Protein AF-A0A015MX23-F1 (afdb_monomer)

Structure (mmCIF, N/CA/C/O backbone):
data_AF-A0A015MX23-F1
#
_entry.id   AF-A0A015MX23-F1
#
loop_
_atom_site.group_PDB
_atom_site.id
_atom_site.type_symbol
_atom_site.label_atom_id
_atom_site.label_alt_id
_atom_site.label_comp_id
_atom_site.label_asym_id
_atom_site.label_entity_id
_atom_site.label_seq_id
_atom_site.pdbx_PDB_ins_code
_atom_site.Cartn_x
_atom_site.Cartn_y
_atom_site.Cartn_z
_atom_site.occupancy
_atom_site.B_iso_or_equiv
_atom_site.auth_seq_id
_atom_site.auth_comp_id
_atom_site.auth_asym_id
_atom_site.auth_atom_id
_atom_site.pdbx_PDB_model_num
ATOM 1 N N . MET A 1 1 ? -24.737 5.108 -6.963 1.00 38.03 1 MET A N 1
ATOM 2 C CA . MET A 1 1 ? -23.855 5.159 -8.146 1.00 38.03 1 MET A CA 1
ATOM 3 C C . MET A 1 1 ? -22.430 5.092 -7.613 1.00 38.03 1 MET A C 1
ATOM 5 O O . MET A 1 1 ? -21.965 6.068 -7.045 1.00 38.03 1 MET A O 1
ATOM 9 N N . LEU A 1 2 ? -21.819 3.901 -7.597 1.00 46.84 2 LEU A N 1
ATOM 10 C CA . LEU A 1 2 ? -20.427 3.744 -7.150 1.00 46.84 2 LEU A CA 1
ATOM 11 C C . LEU A 1 2 ? -19.529 4.513 -8.128 1.00 46.84 2 LEU A C 1
ATOM 13 O O . LEU A 1 2 ? -19.813 4.451 -9.329 1.00 46.84 2 LEU A O 1
ATOM 17 N N . PRO A 1 3 ? -18.488 5.233 -7.670 1.00 44.88 3 PRO A N 1
ATOM 18 C CA . PRO A 1 3 ? -17.547 5.846 -8.590 1.00 44.88 3 PRO A CA 1
ATOM 19 C C . PRO A 1 3 ? -16.973 4.728 -9.460 1.00 44.88 3 PRO A C 1
ATOM 21 O O . PRO A 1 3 ? -16.426 3.743 -8.962 1.00 44.88 3 PRO A O 1
ATOM 24 N N . SER A 1 4 ? -17.184 4.841 -10.768 1.00 47.62 4 SER A N 1
ATOM 25 C CA . SER A 1 4 ? -16.576 3.957 -11.747 1.00 47.62 4 SER A CA 1
ATOM 26 C C . SER A 1 4 ? -15.070 4.122 -11.611 1.00 47.62 4 SER A C 1
ATOM 28 O O . SER A 1 4 ? -14.524 5.144 -12.032 1.00 47.62 4 SER A O 1
ATOM 30 N N . PHE A 1 5 ? -14.415 3.149 -10.976 1.00 53.50 5 PHE A N 1
ATOM 31 C CA . PHE A 1 5 ? -12.965 3.043 -10.955 1.00 53.50 5 PHE A CA 1
ATOM 32 C C . PHE A 1 5 ? -12.511 3.016 -12.413 1.00 53.50 5 PHE A C 1
ATOM 34 O O . PHE A 1 5 ? -12.692 2.023 -13.119 1.00 53.50 5 PHE A O 1
ATOM 41 N N . SER A 1 6 ? -12.025 4.162 -12.892 1.00 49.69 6 SER A N 1
ATOM 42 C CA . SER A 1 6 ? -11.449 4.287 -14.223 1.00 49.69 6 SER A CA 1
ATOM 43 C C . SER A 1 6 ? -10.394 3.195 -14.346 1.00 49.69 6 SER A C 1
ATOM 45 O O . SER A 1 6 ? -9.533 3.103 -13.471 1.00 49.69 6 SER A O 1
ATOM 47 N N . LYS A 1 7 ? -10.502 2.333 -15.368 1.00 49.78 7 LYS A N 1
ATOM 48 C CA . LYS A 1 7 ? -9.503 1.303 -15.691 1.00 49.78 7 LYS A CA 1
ATOM 49 C C . LYS A 1 7 ? -8.148 2.002 -15.832 1.00 49.78 7 LYS A C 1
ATOM 51 O O . LYS A 1 7 ? -7.818 2.510 -16.902 1.00 49.78 7 LYS A O 1
ATOM 56 N N . ARG A 1 8 ? -7.383 2.081 -14.742 1.00 56.16 8 ARG A N 1
ATOM 57 C CA . ARG A 1 8 ? -6.014 2.582 -14.760 1.00 56.16 8 ARG A CA 1
ATOM 58 C C . ARG A 1 8 ? -5.162 1.492 -15.395 1.00 56.16 8 ARG A C 1
ATOM 60 O O . ARG A 1 8 ? -5.344 0.308 -15.135 1.00 56.16 8 ARG A O 1
ATOM 67 N N . SER A 1 9 ? -4.328 1.922 -16.335 1.00 59.25 9 SER A N 1
ATOM 68 C CA . SER A 1 9 ? -3.408 1.097 -17.113 1.00 59.25 9 SER A CA 1
ATOM 69 C C . SER A 1 9 ? -2.743 0.022 -16.247 1.00 59.25 9 SER A C 1
ATOM 71 O O . SER A 1 9 ? -2.275 0.338 -15.157 1.00 59.25 9 SER A O 1
ATOM 73 N N . GLY A 1 10 ? -2.614 -1.212 -16.751 1.00 65.25 10 GLY A N 1
ATOM 74 C CA . GLY A 1 10 ? -1.870 -2.300 -16.093 1.00 65.25 10 GLY A CA 1
ATOM 75 C C . GLY A 1 10 ? -0.356 -2.054 -15.966 1.00 65.25 10 GLY A C 1
ATOM 76 O O . GLY A 1 10 ? 0.412 -3.000 -15.770 1.00 65.25 10 GLY A O 1
ATOM 77 N N . ALA A 1 11 ? 0.077 -0.802 -16.119 1.00 76.25 11 ALA A N 1
ATOM 78 C CA . ALA A 1 11 ? 1.433 -0.350 -15.901 1.00 76.25 11 ALA A CA 1
ATOM 79 C C . ALA A 1 11 ? 1.818 -0.492 -14.413 1.00 76.25 11 ALA A C 1
ATOM 81 O O . ALA A 1 11 ? 0.997 -0.239 -13.525 1.00 76.25 11 ALA A O 1
ATOM 82 N N . PRO A 1 12 ? 3.064 -0.900 -14.117 1.00 82.25 12 PRO A N 1
ATOM 83 C CA . P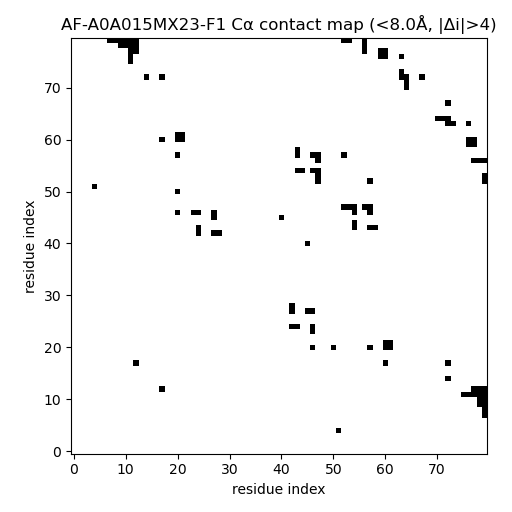RO A 1 12 ? 3.589 -0.878 -12.758 1.00 82.25 12 PRO A CA 1
ATOM 84 C C . PRO A 1 12 ? 3.601 0.537 -12.177 1.00 82.25 12 PRO A C 1
ATOM 86 O O . PRO A 1 12 ? 3.834 1.503 -12.903 1.00 82.25 12 PRO A O 1
ATOM 89 N N . LEU A 1 13 ? 3.432 0.641 -10.859 1.00 87.00 13 LEU A N 1
ATOM 90 C CA . LEU A 1 13 ? 3.658 1.897 -10.146 1.00 87.00 13 LEU A CA 1
ATOM 91 C C . LEU A 1 13 ? 5.128 2.314 -10.231 1.00 87.00 13 LEU A C 1
ATOM 93 O O . LEU A 1 13 ? 6.034 1.502 -10.009 1.00 87.00 13 LEU A O 1
ATOM 97 N N . THR A 1 14 ? 5.346 3.602 -10.457 1.00 90.06 14 THR A N 1
ATOM 98 C CA . THR A 1 14 ? 6.627 4.271 -10.235 1.00 90.06 14 THR A CA 1
ATOM 99 C C . THR A 1 14 ? 6.952 4.324 -8.742 1.00 90.06 14 THR A C 1
ATOM 101 O O . THR A 1 14 ? 6.065 4.261 -7.888 1.00 90.06 14 THR A O 1
ATOM 104 N N . ASP A 1 15 ? 8.229 4.474 -8.397 1.00 90.06 15 ASP A N 1
ATOM 105 C CA . ASP A 1 15 ? 8.631 4.549 -6.987 1.00 90.06 15 ASP A CA 1
ATOM 106 C C . ASP A 1 15 ? 8.073 5.799 -6.291 1.00 90.06 15 ASP A C 1
ATOM 108 O O . ASP A 1 15 ? 7.712 5.733 -5.119 1.00 90.06 15 ASP A O 1
ATOM 112 N N . ASN A 1 16 ? 7.875 6.900 -7.024 1.00 92.31 16 ASN A N 1
ATOM 113 C CA . ASN A 1 16 ? 7.211 8.093 -6.498 1.00 92.31 16 ASN A CA 1
ATOM 114 C C . ASN A 1 16 ? 5.745 7.821 -6.131 1.00 92.31 16 ASN A C 1
ATOM 116 O O . ASN A 1 16 ? 5.306 8.222 -5.055 1.00 92.31 16 ASN A O 1
ATOM 120 N N . GLU A 1 17 ? 4.992 7.109 -6.975 1.00 92.50 17 GLU A N 1
ATOM 121 C CA . GLU A 1 17 ? 3.610 6.728 -6.647 1.00 92.50 17 GLU A CA 1
ATOM 122 C C . GLU A 1 17 ? 3.559 5.799 -5.426 1.00 92.50 17 GLU A C 1
ATOM 124 O O . GLU A 1 17 ? 2.704 5.960 -4.553 1.00 92.50 17 GLU A O 1
ATOM 129 N N . LYS A 1 18 ? 4.509 4.863 -5.311 1.00 92.62 18 LYS A N 1
ATOM 130 C CA . LYS A 1 18 ? 4.617 3.998 -4.128 1.00 92.62 18 LYS A CA 1
ATOM 131 C C . LYS A 1 18 ? 4.940 4.806 -2.865 1.00 92.62 18 LYS A C 1
ATOM 133 O O . LYS A 1 18 ? 4.307 4.584 -1.834 1.00 92.62 18 LYS A O 1
ATOM 138 N N . LEU A 1 19 ? 5.849 5.782 -2.937 1.00 93.44 19 LEU A N 1
ATOM 139 C CA . LEU A 1 19 ? 6.141 6.690 -1.819 1.00 93.44 19 LEU A CA 1
ATOM 140 C C . LEU A 1 19 ? 4.922 7.523 -1.422 1.00 93.44 19 LEU A C 1
ATOM 142 O O . LEU A 1 19 ? 4.668 7.687 -0.230 1.00 93.44 19 LEU A O 1
ATOM 146 N N . MET A 1 20 ? 4.134 8.012 -2.384 1.00 95.62 20 MET A N 1
ATOM 147 C CA . MET A 1 20 ? 2.885 8.718 -2.082 1.00 95.62 20 MET A CA 1
ATOM 148 C C . MET A 1 20 ? 1.915 7.835 -1.289 1.00 95.62 20 MET A C 1
ATOM 150 O O . MET A 1 20 ? 1.336 8.300 -0.307 1.00 95.62 20 MET A O 1
ATOM 154 N N . ILE A 1 21 ? 1.787 6.556 -1.658 1.00 95.19 21 ILE A N 1
ATOM 155 C CA . ILE A 1 21 ? 0.967 5.582 -0.923 1.00 95.19 21 ILE A CA 1
ATOM 156 C C . ILE A 1 21 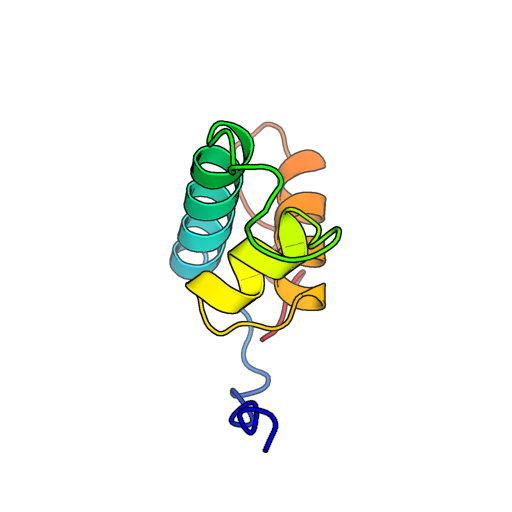? 1.487 5.389 0.509 1.00 95.19 21 ILE A C 1
ATOM 158 O O . ILE A 1 21 ? 0.692 5.424 1.448 1.00 95.19 21 ILE A O 1
ATOM 162 N N . ILE A 1 22 ? 2.801 5.232 0.702 1.00 95.31 22 ILE A N 1
ATOM 163 C CA . ILE A 1 22 ? 3.403 5.078 2.038 1.00 95.31 22 ILE A CA 1
ATOM 164 C C . ILE A 1 22 ? 3.214 6.336 2.891 1.00 95.31 22 ILE A C 1
ATOM 166 O O . ILE A 1 22 ? 2.831 6.240 4.057 1.00 95.31 22 ILE A O 1
ATOM 170 N N . ASN A 1 23 ? 3.408 7.520 2.314 1.00 95.25 23 ASN A N 1
ATOM 171 C CA . ASN A 1 23 ? 3.227 8.785 3.020 1.00 95.25 23 ASN A CA 1
ATOM 172 C C . ASN A 1 23 ? 1.769 8.992 3.443 1.00 95.25 23 ASN A C 1
ATOM 174 O O . ASN A 1 23 ? 1.512 9.327 4.599 1.00 95.25 23 ASN A O 1
ATOM 178 N N . ALA A 1 24 ? 0.812 8.724 2.549 1.00 95.31 24 ALA A N 1
ATOM 179 C CA . ALA A 1 24 ? -0.611 8.783 2.872 1.00 95.31 24 ALA A CA 1
ATOM 180 C C . ALA A 1 24 ? -0.985 7.766 3.960 1.00 95.31 24 ALA A C 1
ATOM 182 O O . ALA A 1 24 ? -1.698 8.104 4.903 1.00 95.31 24 ALA A O 1
ATOM 183 N N . HIS A 1 25 ? -0.461 6.541 3.874 1.00 94.44 25 HIS A N 1
ATOM 184 C CA . HIS A 1 25 ? -0.677 5.506 4.882 1.00 94.44 25 HIS A CA 1
ATOM 185 C C . HIS A 1 25 ? -0.141 5.923 6.259 1.00 94.44 25 HIS A C 1
ATOM 187 O O . HIS A 1 25 ? -0.848 5.797 7.256 1.00 94.44 25 HIS A O 1
ATOM 193 N N . ASN A 1 26 ? 1.078 6.465 6.321 1.00 94.00 26 ASN A N 1
ATOM 194 C CA . ASN A 1 26 ? 1.709 6.932 7.559 1.00 94.00 26 ASN A CA 1
ATOM 195 C C . ASN A 1 26 ? 1.044 8.176 8.153 1.00 94.00 26 ASN A C 1
ATOM 197 O O . ASN A 1 26 ? 1.077 8.371 9.367 1.00 94.00 26 ASN A O 1
ATOM 201 N N . TYR A 1 27 ? 0.480 9.038 7.308 1.00 94.12 27 TYR A N 1
ATOM 202 C CA . TYR A 1 27 ? -0.303 10.180 7.757 1.00 94.12 27 TYR A CA 1
ATOM 203 C C . TYR A 1 27 ? -1.631 9.708 8.354 1.00 94.12 27 TYR A C 1
ATOM 205 O O . TYR A 1 27 ? -1.905 9.963 9.524 1.00 94.12 27 TYR A O 1
ATOM 213 N N . LEU A 1 28 ? -2.418 8.947 7.586 1.00 91.31 28 LEU A N 1
ATOM 214 C CA . LEU A 1 28 ? -3.750 8.498 7.998 1.00 91.31 28 LEU A CA 1
ATOM 215 C C . LEU A 1 28 ? -3.716 7.494 9.159 1.00 91.31 28 LEU A C 1
ATOM 217 O O . LEU A 1 28 ? -4.704 7.389 9.876 1.00 91.31 28 LEU A O 1
ATOM 221 N N . SER A 1 29 ? -2.600 6.794 9.396 1.00 91.00 29 SER A N 1
ATOM 222 C CA . SER A 1 29 ? -2.444 5.932 10.578 1.00 91.00 29 SER A CA 1
ATOM 223 C C . SER A 1 29 ? -2.371 6.708 11.894 1.00 91.00 29 SER A C 1
ATOM 225 O O . SER A 1 29 ? -2.649 6.140 12.947 1.00 91.00 29 SER A O 1
ATOM 227 N N . LYS A 1 30 ? -2.000 7.993 11.843 1.00 90.19 30 LYS A N 1
ATOM 228 C CA . LYS A 1 30 ? -1.893 8.886 13.007 1.00 90.19 30 LYS A CA 1
ATOM 229 C C . LYS A 1 30 ? -3.122 9.772 13.190 1.00 90.19 30 LYS A C 1
ATOM 231 O O . LYS A 1 30 ? -3.241 10.444 14.211 1.00 90.19 30 LYS A O 1
ATOM 236 N N . VAL A 1 31 ? -4.006 9.819 12.196 1.00 85.69 31 VAL A N 1
ATOM 237 C CA . VAL A 1 31 ? -5.231 10.614 12.259 1.00 85.69 31 VAL A CA 1
ATOM 238 C C . VAL A 1 31 ? -6.257 9.870 13.108 1.00 85.69 31 VAL A C 1
ATOM 240 O O . VAL A 1 31 ? -6.683 8.768 12.767 1.00 85.69 31 VAL A O 1
ATOM 243 N N . ASN A 1 32 ? -6.684 10.496 14.205 1.00 75.25 32 ASN A N 1
ATOM 244 C CA . ASN A 1 32 ? -7.833 10.036 14.975 1.00 75.25 32 ASN A CA 1
ATOM 245 C C . ASN A 1 32 ? -9.100 10.466 14.240 1.00 75.25 32 ASN A C 1
ATOM 247 O O . ASN A 1 32 ? -9.419 11.654 14.177 1.00 75.25 32 ASN A O 1
ATOM 251 N N . PHE A 1 33 ? -9.803 9.509 13.649 1.00 69.94 33 PHE A N 1
ATOM 252 C CA . PHE A 1 33 ? -11.0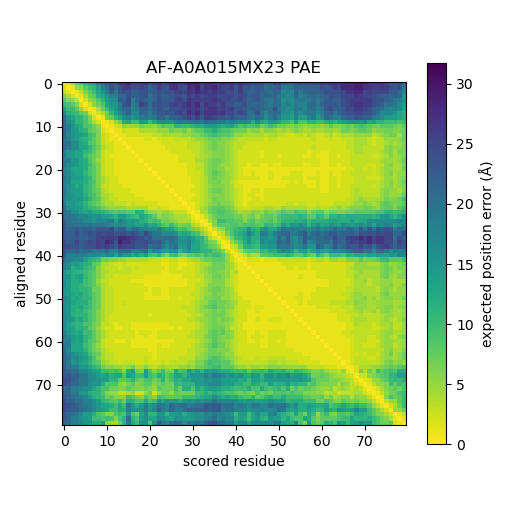53 9.798 12.964 1.00 69.94 33 PHE A CA 1
ATOM 253 C C . PHE A 1 33 ? -12.215 9.787 13.963 1.00 69.94 33 PHE A C 1
ATOM 255 O O . PHE A 1 33 ? -12.283 8.865 14.778 1.00 69.94 33 PHE A O 1
ATOM 262 N N . PRO A 1 34 ? -13.133 10.769 13.904 1.00 67.44 34 PRO A N 1
ATOM 263 C CA . PRO A 1 34 ? -14.325 10.764 14.742 1.00 67.44 34 PRO A CA 1
ATOM 264 C C . PRO A 1 34 ? -15.145 9.494 14.482 1.00 67.44 34 PRO A C 1
ATOM 266 O O . PRO A 1 34 ? -15.354 9.137 13.317 1.00 67.44 34 PRO A O 1
ATOM 269 N N . GLU A 1 35 ? -15.616 8.838 15.550 1.00 60.44 35 GLU A N 1
ATOM 270 C CA . GLU A 1 35 ? -16.358 7.561 15.502 1.00 60.44 35 GLU A CA 1
ATOM 271 C C . GLU A 1 35 ? -17.590 7.593 14.580 1.00 60.44 35 GLU A C 1
ATOM 273 O O . GLU A 1 35 ? -17.976 6.563 14.031 1.00 60.44 35 GLU A O 1
ATOM 278 N N . GLU A 1 36 ? -18.169 8.773 14.345 1.00 58.03 36 GLU A N 1
ATOM 279 C CA . GLU A 1 36 ? -19.346 8.959 13.486 1.00 58.03 36 GLU A CA 1
ATOM 280 C C . GLU A 1 36 ? -19.018 9.023 11.979 1.00 58.03 36 GLU A C 1
ATOM 282 O O . GLU A 1 36 ? -19.909 8.908 11.135 1.00 58.03 36 GLU A O 1
ATOM 287 N N . SER A 1 37 ? -17.740 9.160 11.602 1.00 57.97 37 SER A N 1
ATOM 288 C CA . SER A 1 37 ? -17.311 9.253 10.200 1.00 57.97 37 SER A CA 1
ATOM 289 C C . SER A 1 37 ? -17.027 7.868 9.601 1.00 57.97 37 SER A C 1
ATOM 291 O O . SER A 1 37 ? -15.894 7.391 9.519 1.00 57.97 37 SER A O 1
ATOM 293 N N . HIS A 1 38 ? -18.109 7.246 9.131 1.00 56.09 38 HIS A N 1
ATOM 294 C CA . HIS A 1 38 ? -18.166 6.004 8.350 1.00 56.09 38 HIS A CA 1
ATOM 295 C C . HIS A 1 38 ? -17.846 4.705 9.123 1.00 56.09 38 HIS A C 1
ATOM 297 O O . HIS A 1 38 ? -16.766 4.554 9.698 1.00 56.09 38 HIS A O 1
ATOM 303 N N . PRO A 1 39 ? -18.735 3.691 9.080 1.00 57.03 39 PRO A N 1
ATOM 304 C CA . PRO A 1 39 ? -18.504 2.425 9.765 1.00 57.03 39 PRO A CA 1
ATOM 305 C C . PRO A 1 39 ? -17.232 1.746 9.236 1.00 57.03 39 PRO A C 1
ATOM 307 O O . PRO A 1 39 ? -17.120 1.454 8.046 1.00 57.03 39 PRO A O 1
ATOM 310 N N . LYS A 1 40 ? -16.284 1.479 10.145 1.00 65.25 40 LYS A N 1
ATOM 311 C CA . LYS A 1 40 ? -15.168 0.519 10.019 1.00 65.25 40 LYS A CA 1
ATOM 312 C C . LYS A 1 40 ? -14.415 0.523 8.674 1.00 65.25 40 LYS A C 1
ATOM 314 O O . LYS A 1 40 ? -14.026 -0.540 8.188 1.00 65.25 40 LYS A O 1
ATOM 319 N N . SER A 1 41 ? -14.169 1.679 8.052 1.00 74.19 41 SER A N 1
ATOM 320 C CA . SER A 1 41 ? -13.251 1.716 6.907 1.00 74.19 41 SER A CA 1
ATOM 321 C C . SER A 1 41 ? -11.819 1.480 7.393 1.00 74.19 41 SER A C 1
ATOM 323 O O . SER A 1 41 ? -11.302 2.209 8.245 1.00 74.19 41 SER A O 1
ATOM 325 N N . THR A 1 42 ?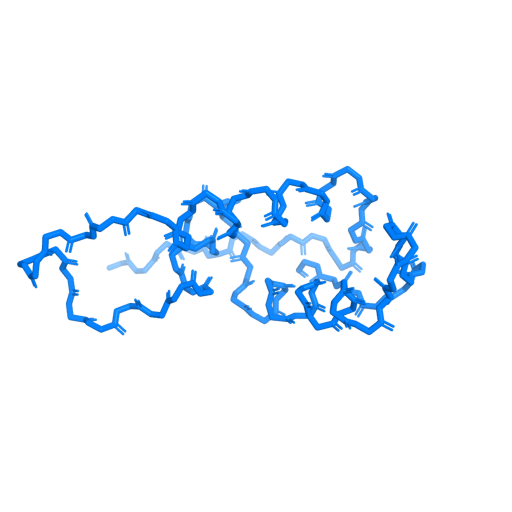 -11.192 0.422 6.871 1.00 88.00 42 THR A N 1
ATOM 326 C CA . THR A 1 42 ? -9.798 0.071 7.163 1.00 88.00 42 THR A CA 1
ATOM 327 C C . 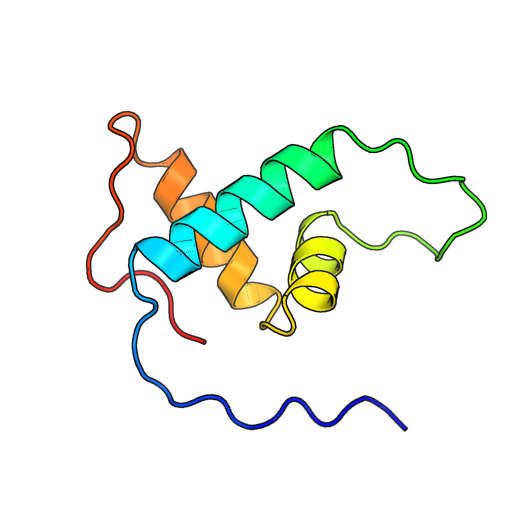THR A 1 42 ? -8.874 1.216 6.739 1.00 88.00 42 THR A C 1
ATOM 329 O O . THR A 1 42 ? -9.188 1.977 5.820 1.00 88.00 42 THR A O 1
ATOM 332 N N . LEU A 1 43 ? -7.697 1.324 7.362 1.00 91.00 43 LEU A N 1
ATOM 333 C CA . LEU A 1 43 ? -6.679 2.299 6.953 1.00 91.00 43 LEU A CA 1
ATOM 334 C C . LEU A 1 43 ? -6.356 2.192 5.451 1.00 91.00 43 LEU A C 1
ATOM 336 O O . LEU A 1 43 ? -6.265 3.205 4.763 1.00 91.00 43 LEU A O 1
ATOM 340 N N . ARG A 1 44 ? -6.259 0.966 4.919 1.00 92.00 44 ARG A N 1
ATOM 341 C CA . ARG A 1 44 ? -5.996 0.722 3.491 1.00 92.00 44 ARG A CA 1
ATOM 342 C C . ARG A 1 44 ? -7.099 1.274 2.597 1.00 92.00 44 ARG A C 1
ATOM 344 O O . ARG A 1 44 ? -6.786 1.922 1.602 1.00 92.00 44 ARG A O 1
ATOM 351 N N . LYS A 1 45 ? -8.364 1.068 2.969 1.00 91.25 45 LYS A N 1
ATOM 352 C CA . LYS A 1 45 ? -9.512 1.599 2.232 1.00 91.25 45 LYS A CA 1
ATOM 353 C C . LYS A 1 45 ? -9.515 3.128 2.206 1.00 91.25 45 LYS A C 1
ATOM 355 O O . LYS A 1 45 ? -9.709 3.712 1.148 1.00 91.25 45 LYS A O 1
ATOM 360 N N . ARG A 1 46 ? -9.197 3.777 3.330 1.00 90.69 46 ARG A N 1
ATOM 361 C CA . ARG A 1 46 ? -9.099 5.247 3.409 1.00 90.69 46 ARG A CA 1
ATOM 362 C C . ARG A 1 46 ? -7.980 5.803 2.524 1.00 90.69 46 ARG A C 1
ATOM 364 O O . ARG A 1 46 ? -8.182 6.792 1.830 1.00 90.69 46 ARG A O 1
A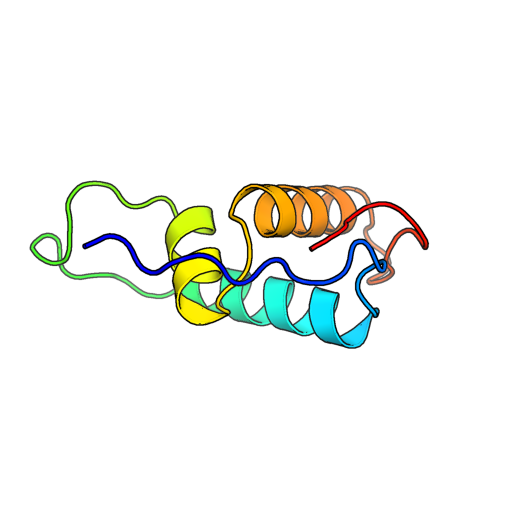TOM 371 N N . VAL A 1 47 ? -6.813 5.154 2.509 1.00 93.19 47 VAL A N 1
ATOM 372 C CA . VAL A 1 47 ? -5.698 5.529 1.615 1.00 93.19 47 VAL A CA 1
ATOM 373 C C . VAL A 1 47 ? -6.094 5.354 0.146 1.00 93.19 47 VAL A C 1
ATOM 375 O O . VAL A 1 47 ? -5.820 6.226 -0.676 1.00 93.19 47 VAL A O 1
ATOM 378 N N . ALA A 1 48 ? -6.754 4.241 -0.182 1.00 92.50 48 ALA A N 1
ATOM 379 C CA . ALA A 1 48 ? -7.230 3.944 -1.528 1.00 92.50 48 ALA A CA 1
ATOM 380 C C . ALA A 1 48 ? -8.227 4.998 -2.029 1.00 92.50 48 ALA A C 1
ATOM 382 O O . ALA A 1 48 ? -8.075 5.505 -3.139 1.00 92.50 48 ALA A O 1
ATOM 383 N N . GLU A 1 49 ? -9.189 5.385 -1.189 1.00 91.62 49 GLU A N 1
ATOM 384 C CA . GLU A 1 49 ? -10.150 6.454 -1.474 1.00 91.62 49 GLU A CA 1
ATOM 385 C C . GLU A 1 49 ? -9.454 7.814 -1.641 1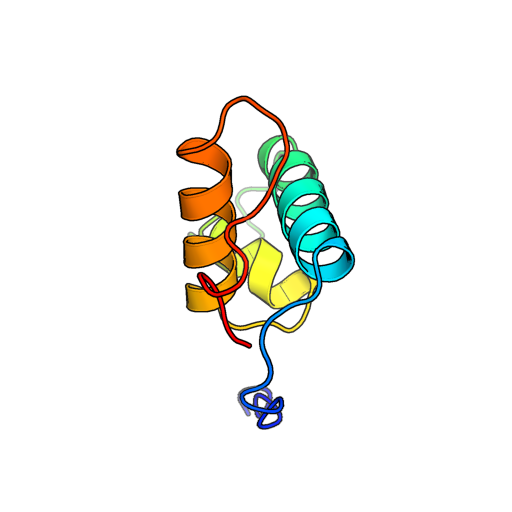.00 91.62 49 GLU A C 1
ATOM 387 O O . GLU A 1 49 ? -9.724 8.516 -2.614 1.00 91.62 49 GLU A O 1
ATOM 392 N N . ALA A 1 50 ? -8.507 8.158 -0.760 1.00 90.75 50 ALA A N 1
ATOM 393 C CA . ALA A 1 50 ? -7.782 9.430 -0.813 1.00 90.75 50 ALA A CA 1
ATOM 394 C C . ALA A 1 50 ? -6.915 9.593 -2.076 1.00 90.75 50 ALA A C 1
ATOM 396 O O . ALA A 1 50 ? -6.780 10.699 -2.595 1.00 90.75 50 ALA A O 1
ATOM 397 N N . LEU A 1 51 ? -6.322 8.503 -2.573 1.00 91.62 51 LEU A N 1
ATOM 398 C CA . LEU A 1 51 ? -5.428 8.517 -3.740 1.00 91.62 51 LEU A CA 1
ATOM 399 C C . LEU A 1 51 ? -6.113 8.062 -5.044 1.00 91.62 51 LEU A C 1
ATOM 401 O O . LEU A 1 51 ? -5.518 8.123 -6.125 1.00 91.62 51 LEU A O 1
ATOM 405 N N . GLY A 1 52 ? -7.360 7.593 -4.963 1.00 90.44 52 GLY A N 1
ATOM 406 C CA . GLY A 1 52 ? -8.106 7.049 -6.098 1.00 90.44 52 GLY A CA 1
ATOM 407 C C . GLY A 1 52 ? -7.486 5.777 -6.690 1.00 90.44 52 GLY A C 1
ATOM 408 O O . GLY A 1 52 ? -7.511 5.591 -7.907 1.00 90.44 52 GLY A O 1
ATOM 409 N N . VAL A 1 53 ? -6.885 4.922 -5.862 1.00 89.81 53 VAL A N 1
ATOM 410 C CA . VAL A 1 53 ? -6.261 3.646 -6.273 1.00 89.81 53 VAL A CA 1
ATOM 411 C C . VAL A 1 53 ? -7.033 2.454 -5.708 1.00 89.81 53 VAL A C 1
ATOM 413 O O . VAL A 1 53 ? -7.878 2.619 -4.831 1.00 89.81 53 VAL A O 1
ATOM 416 N N . ALA A 1 54 ? -6.762 1.238 -6.185 1.00 90.88 54 ALA A N 1
ATOM 417 C CA . ALA A 1 54 ? -7.382 0.043 -5.617 1.00 90.88 54 ALA A CA 1
ATOM 418 C C . ALA A 1 54 ? -6.832 -0.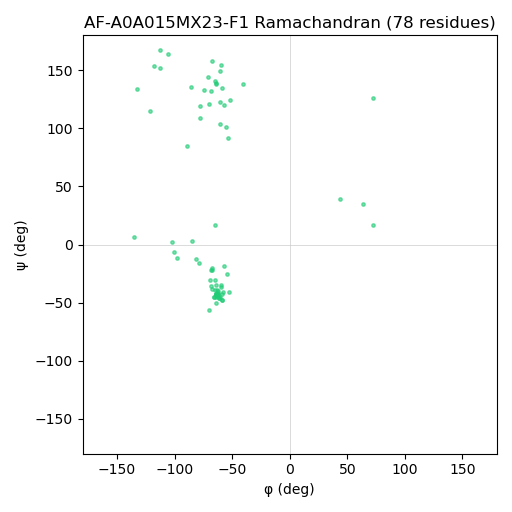266 -4.209 1.00 90.88 54 ALA A C 1
ATOM 420 O O . ALA A 1 54 ? -5.637 -0.127 -3.940 1.00 90.88 54 ALA A O 1
ATOM 421 N N . GLU A 1 55 ? -7.682 -0.762 -3.302 1.00 92.44 55 GLU A N 1
ATOM 422 C CA . GLU A 1 55 ? -7.251 -1.163 -1.949 1.00 92.44 55 GLU A CA 1
ATOM 423 C C . GLU A 1 55 ? -6.182 -2.272 -1.989 1.00 92.44 55 GLU A C 1
ATOM 425 O O . GLU A 1 55 ? -5.237 -2.266 -1.196 1.00 92.44 55 GLU A O 1
ATOM 430 N N . SER A 1 56 ? -6.275 -3.185 -2.962 1.00 91.19 56 SER A N 1
ATOM 431 C CA . SER A 1 56 ? -5.265 -4.220 -3.220 1.00 91.19 56 SER A CA 1
ATOM 432 C C . SER A 1 56 ? -3.893 -3.633 -3.549 1.00 91.19 56 SER A C 1
ATOM 434 O O . SER A 1 56 ? -2.873 -4.166 -3.111 1.00 91.19 56 SER A O 1
ATOM 436 N N . THR A 1 57 ? -3.861 -2.515 -4.274 1.00 91.88 57 THR A N 1
ATOM 437 C CA . THR A 1 57 ? -2.634 -1.804 -4.632 1.00 91.88 57 THR A CA 1
ATOM 438 C C . THR A 1 57 ? -1.961 -1.223 -3.396 1.00 91.88 57 THR A C 1
ATOM 440 O O . THR A 1 57 ? -0.765 -1.436 -3.191 1.00 91.88 57 THR A O 1
ATOM 443 N N . VAL A 1 58 ? -2.735 -0.584 -2.512 1.00 93.44 58 VAL A N 1
ATOM 444 C CA . VAL A 1 58 ? -2.235 -0.097 -1.216 1.00 93.44 58 VAL A CA 1
ATOM 445 C C . VAL A 1 58 ? -1.681 -1.253 -0.386 1.00 93.44 58 VAL A C 1
ATOM 447 O O . VAL A 1 58 ? -0.567 -1.174 0.128 1.00 93.44 58 VAL A O 1
ATOM 450 N N . GLY A 1 59 ? -2.436 -2.352 -0.284 1.00 92.81 59 GLY A N 1
ATOM 451 C CA . GLY A 1 59 ? -2.014 -3.540 0.456 1.00 92.81 59 GLY A CA 1
ATOM 452 C C . GLY A 1 59 ? -0.699 -4.122 -0.059 1.00 92.81 59 GLY A C 1
ATOM 453 O O . GLY A 1 59 ? 0.164 -4.479 0.741 1.00 92.81 59 GLY A O 1
ATOM 454 N N . CYS A 1 60 ? -0.525 -4.163 -1.379 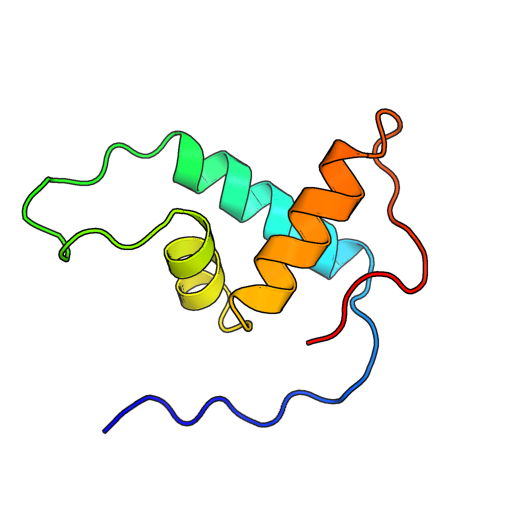1.00 91.94 60 CYS A N 1
ATOM 455 C CA . CYS A 1 60 ? 0.706 -4.616 -2.004 1.00 91.94 60 CYS A CA 1
ATOM 456 C C . CYS A 1 60 ? 1.898 -3.710 -1.670 1.00 91.94 60 CYS A C 1
ATOM 458 O O . CYS A 1 60 ? 2.931 -4.212 -1.229 1.00 91.94 60 CYS A O 1
ATOM 460 N N . VAL A 1 61 ? 1.757 -2.389 -1.841 1.00 92.31 61 VAL A N 1
ATOM 461 C CA . VAL A 1 61 ? 2.862 -1.437 -1.631 1.00 92.31 61 VAL A CA 1
ATOM 462 C C . VAL A 1 61 ? 3.313 -1.443 -0.174 1.00 92.31 61 VAL A C 1
ATOM 464 O O . VAL A 1 61 ? 4.508 -1.498 0.098 1.00 92.31 61 VAL A O 1
ATOM 467 N N . VAL A 1 62 ? 2.366 -1.467 0.767 1.00 92.31 62 VAL A N 1
ATOM 468 C CA . VAL A 1 62 ? 2.672 -1.548 2.204 1.00 92.31 62 VAL A CA 1
ATOM 469 C C . VAL A 1 62 ? 3.346 -2.878 2.556 1.00 92.31 62 VAL A C 1
ATOM 471 O O . VAL A 1 62 ? 4.270 -2.903 3.363 1.00 92.31 62 VAL A O 1
ATOM 474 N N . ALA A 1 63 ? 2.918 -3.992 1.954 1.00 91.12 63 ALA A N 1
ATOM 475 C CA . ALA A 1 63 ? 3.552 -5.288 2.185 1.00 91.12 63 ALA A CA 1
ATOM 476 C C . ALA A 1 63 ? 4.978 -5.357 1.615 1.00 91.12 63 ALA A C 1
ATOM 478 O O . ALA A 1 63 ? 5.843 -5.960 2.244 1.00 91.12 63 ALA A O 1
ATOM 479 N N . ASP A 1 64 ? 5.223 -4.762 0.446 1.00 90.50 64 ASP A N 1
ATOM 480 C CA . ASP A 1 64 ? 6.563 -4.660 -0.144 1.00 90.50 64 ASP A CA 1
ATOM 481 C C . ASP A 1 64 ? 7.477 -3.777 0.715 1.00 90.50 64 ASP A C 1
ATOM 483 O O . ASP A 1 64 ? 8.584 -4.191 1.051 1.00 90.50 64 ASP A O 1
ATOM 487 N N . TRP A 1 65 ? 6.971 -2.624 1.162 1.00 90.50 65 TRP A N 1
ATOM 488 C CA . TRP A 1 65 ? 7.685 -1.718 2.062 1.00 90.50 65 TRP A CA 1
ATOM 489 C C . TRP A 1 65 ? 8.059 -2.393 3.383 1.00 90.50 65 TRP A C 1
ATOM 491 O O . TRP A 1 65 ? 9.212 -2.370 3.782 1.00 90.50 65 TRP A O 1
ATOM 501 N N . ASN A 1 66 ? 7.125 -3.085 4.038 1.00 88.56 66 ASN A N 1
ATOM 502 C CA . ASN A 1 66 ? 7.401 -3.741 5.321 1.00 88.56 66 ASN A CA 1
ATOM 503 C C . ASN A 1 66 ? 8.381 -4.921 5.215 1.00 88.56 66 ASN A C 1
ATOM 505 O O . ASN A 1 66 ? 8.960 -5.328 6.218 1.00 88.56 66 ASN A O 1
ATOM 509 N N . LYS A 1 67 ? 8.556 -5.500 4.022 1.00 86.81 67 LYS A N 1
ATOM 510 C CA . LYS A 1 67 ? 9.566 -6.540 3.778 1.00 86.81 67 LYS A CA 1
ATOM 511 C C . LYS A 1 67 ? 10.971 -5.960 3.611 1.00 86.81 67 LYS A C 1
ATOM 513 O O . LYS A 1 67 ? 11.935 -6.722 3.661 1.00 86.81 67 LYS A O 1
ATOM 518 N N . ARG A 1 68 ? 11.096 -4.650 3.384 1.00 79.25 68 ARG A N 1
ATOM 519 C CA . ARG A 1 68 ? 12.349 -3.976 3.041 1.00 79.25 68 ARG A CA 1
ATOM 520 C C . ARG A 1 68 ? 12.671 -2.894 4.069 1.00 79.25 68 ARG A C 1
ATOM 522 O O . ARG A 1 68 ? 11.996 -1.882 4.165 1.00 79.25 68 ARG A O 1
ATOM 529 N N . ASN A 1 69 ? 13.759 -3.080 4.811 1.00 72.81 69 ASN A N 1
ATOM 530 C CA . ASN A 1 69 ? 14.223 -2.091 5.794 1.00 72.81 69 ASN A CA 1
ATOM 531 C C . ASN A 1 69 ? 15.110 -0.987 5.182 1.00 72.81 69 ASN A C 1
ATOM 533 O O . ASN A 1 69 ? 15.622 -0.147 5.914 1.00 72.81 69 ASN A O 1
ATOM 537 N N . ASP A 1 70 ? 15.320 -0.990 3.862 1.00 81.31 70 ASP A N 1
ATOM 538 C CA . ASP A 1 70 ? 16.264 -0.109 3.157 1.00 81.31 70 ASP A CA 1
ATOM 539 C C . ASP A 1 70 ? 15.601 1.078 2.432 1.00 81.31 70 ASP A C 1
ATOM 541 O O . ASP A 1 70 ? 16.283 1.857 1.770 1.00 81.31 70 ASP A O 1
ATOM 545 N N . GLY A 1 71 ? 14.278 1.227 2.546 1.00 74.75 71 GLY A N 1
ATOM 546 C CA . GLY A 1 71 ? 13.532 2.309 1.900 1.00 74.75 71 GLY A CA 1
ATOM 547 C C . GLY A 1 71 ? 13.393 2.168 0.380 1.00 74.75 71 GLY A C 1
ATOM 548 O O . GLY A 1 71 ? 13.070 3.148 -0.292 1.00 74.75 71 GLY A O 1
ATOM 549 N N . THR A 1 72 ? 13.629 0.976 -0.177 1.00 80.75 72 THR A N 1
ATOM 550 C CA . THR A 1 72 ? 13.479 0.697 -1.614 1.00 80.75 72 THR A CA 1
ATOM 551 C C . THR A 1 72 ? 12.232 -0.135 -1.919 1.00 80.75 72 THR A C 1
ATOM 553 O O . THR A 1 72 ? 11.666 -0.781 -1.039 1.00 80.75 72 THR A O 1
ATOM 556 N N . PHE A 1 73 ? 11.815 -0.169 -3.191 1.00 82.00 73 PHE A N 1
ATOM 557 C CA . PHE A 1 73 ? 10.706 -1.007 -3.659 1.00 82.00 73 PHE A CA 1
ATOM 558 C C . PHE A 1 73 ? 11.172 -2.115 -4.599 1.00 82.00 73 PHE A C 1
ATOM 560 O O . PHE A 1 73 ? 12.124 -1.973 -5.370 1.00 82.00 73 PHE A O 1
ATOM 567 N N . THR A 1 74 ? 10.435 -3.223 -4.613 1.00 79.62 74 THR A N 1
ATOM 568 C CA . THR A 1 74 ? 10.583 -4.235 -5.654 1.00 79.62 74 THR A CA 1
ATOM 569 C C . THR A 1 74 ? 10.092 -3.659 -6.984 1.00 79.62 74 THR A C 1
ATOM 571 O O . THR A 1 74 ? 8.988 -3.113 -7.082 1.00 79.62 74 THR A O 1
ATOM 574 N N . LYS A 1 75 ? 10.892 -3.825 -8.046 1.00 67.00 75 LYS A N 1
ATOM 575 C CA . LYS A 1 75 ? 10.618 -3.264 -9.383 1.00 67.00 75 LYS A CA 1
ATOM 576 C C . LYS A 1 75 ? 9.268 -3.681 -9.994 1.00 67.00 75 LYS A C 1
ATOM 578 O O . LYS A 1 75 ? 8.807 -3.016 -10.910 1.00 67.00 75 LYS A O 1
ATOM 583 N N . VAL A 1 76 ? 8.628 -4.754 -9.512 1.00 63.34 76 VAL A N 1
ATOM 584 C CA . VAL A 1 76 ? 7.434 -5.347 -10.156 1.00 63.34 76 VAL A CA 1
ATOM 585 C C . VAL A 1 76 ? 6.307 -5.708 -9.178 1.00 63.34 76 VAL A C 1
ATOM 587 O O . VAL A 1 76 ? 5.335 -6.337 -9.583 1.00 63.34 76 VAL A O 1
ATOM 590 N N . ALA A 1 77 ? 6.405 -5.357 -7.892 1.00 60.12 77 ALA A N 1
ATOM 591 C CA . ALA A 1 77 ? 5.507 -5.957 -6.902 1.00 60.12 77 ALA A CA 1
ATOM 592 C C . ALA A 1 77 ? 4.039 -5.518 -7.048 1.00 60.12 77 ALA A C 1
ATOM 594 O O . ALA A 1 77 ? 3.158 -6.347 -6.846 1.00 60.12 77 ALA A O 1
ATOM 595 N N . CYS A 1 78 ? 3.762 -4.266 -7.434 1.00 64.75 78 CYS A N 1
ATOM 596 C CA . CYS A 1 78 ? 2.421 -3.684 -7.308 1.00 64.75 78 CYS A CA 1
ATOM 597 C C . CYS A 1 78 ? 1.959 -2.974 -8.587 1.00 64.75 78 CYS A C 1
ATOM 599 O O . CYS A 1 78 ? 2.710 -2.198 -9.184 1.00 64.75 78 CYS A O 1
ATOM 601 N N . ARG A 1 79 ? 0.716 -3.246 -9.000 1.00 66.19 79 ARG A N 1
ATOM 602 C CA . ARG A 1 79 ? 0.051 -2.649 -10.172 1.00 66.19 79 ARG A CA 1
ATOM 603 C C . ARG A 1 79 ? -1.187 -1.859 -9.734 1.00 66.19 79 ARG A C 1
ATOM 605 O O . ARG A 1 79 ? -1.739 -2.142 -8.665 1.00 66.19 79 ARG A O 1
ATOM 612 N N . ASN A 1 80 ? -1.562 -0.864 -10.537 1.00 56.25 80 ASN A N 1
ATOM 613 C CA . ASN A 1 80 ? -2.789 -0.078 -10.366 1.00 56.25 80 ASN A CA 1
ATOM 614 C C . ASN A 1 80 ? -4.037 -0.830 -10.837 1.00 56.25 80 ASN A C 1
ATOM 616 O O . ASN A 1 80 ? -3.894 -1.727 -11.699 1.00 56.25 80 ASN A O 1
#

Mean predicted aligned error: 8.66 Å

pLDDT: mean 79.55, std 15.87, range [38.03, 95.62]

Radius of gyration: 13.31 Å; Cα contacts (8 Å, |Δi|>4): 63; chains: 1; bounding box: 40×17×33 Å

Secondary structure (DSSP, 8-state):
---------SPBPPHHHHHHHHHHHHHHTT----TTSSTT--HHHHHHHHHT--HHHHHHHHHHHHH-TTS---TTS-B-

Foldseek 3Di:
DPPPLPPDDQDDDDLVVLVLLVVQLVVLVPDDDDPPPDPPDDSLNVSCVVSSHDSVQSVQSVVQCVVDPPSDGDPHRGGD

Sequence (80 aa):
MLPSFSKRSGAPLTDNEKLMIINAHNYLSKVNFPEESHPKSTLRKRVAEALGVAESTVGCVVADWNKRNDGTFTKVACRN

Solvent-accessible surface area (backbone atoms only — not comparable to full-atom values): 5041 Å² total; per-residue (Å²): 134,78,81,77,77,71,87,57,63,84,51,64,61,51,71,66,58,47,49,50,52,51,52,46,43,60,51,58,73,70,55,85,73,63,87,85,69,59,88,86,70,48,73,48,50,52,40,13,64,76,71,74,49,51,44,68,31,46,53,38,46,54,53,47,40,74,75,34,95,79,83,56,77,68,92,75,77,37,48,86

Organism: Rhizophagus irregularis (strain DAOM 197198w) (NCBI:txid1432141)